Protein AF-A0A1I6QF98-F1 (afdb_monomer_lite)

Structure (mmCIF, N/CA/C/O backbone):
data_AF-A0A1I6QF98-F1
#
_entry.id   AF-A0A1I6QF98-F1
#
loop_
_atom_site.group_PDB
_atom_site.id
_atom_site.type_symbol
_atom_site.label_atom_id
_atom_site.label_alt_id
_atom_site.label_comp_id
_atom_site.label_asym_id
_atom_site.label_entity_id
_atom_site.label_seq_id
_atom_site.pdbx_PDB_ins_code
_atom_site.Cartn_x
_atom_site.Cartn_y
_atom_site.Cartn_z
_atom_site.occupancy
_atom_site.B_iso_or_equiv
_atom_site.auth_seq_id
_atom_site.auth_comp_id
_atom_site.auth_asym_id
_atom_site.auth_atom_id
_atom_site.pdbx_PDB_model_num
ATOM 1 N N . MET A 1 1 ? -6.712 14.641 -6.461 1.00 70.31 1 MET A N 1
ATOM 2 C CA . MET A 1 1 ? -7.612 13.467 -6.552 1.00 70.31 1 MET A CA 1
ATOM 3 C C . MET A 1 1 ? -7.550 12.568 -5.319 1.00 70.31 1 MET A C 1
ATOM 5 O O . MET A 1 1 ? -8.602 12.273 -4.774 1.00 70.31 1 MET A O 1
ATOM 9 N N . MET A 1 2 ? -6.363 12.197 -4.816 1.00 76.69 2 MET A N 1
ATOM 10 C CA . MET A 1 2 ? -6.238 11.305 -3.646 1.00 76.69 2 MET A CA 1
ATOM 11 C C . MET A 1 2 ? -6.930 11.832 -2.375 1.00 76.69 2 MET A C 1
ATOM 13 O O . MET A 1 2 ? -7.629 11.085 -1.707 1.00 76.69 2 MET A O 1
ATOM 17 N N . ILE A 1 3 ? -6.801 13.134 -2.088 1.00 81.69 3 ILE A N 1
ATOM 18 C CA . ILE A 1 3 ? -7.414 13.774 -0.907 1.00 81.69 3 ILE A CA 1
ATOM 19 C C . ILE A 1 3 ? -8.944 13.641 -0.922 1.00 81.69 3 ILE A C 1
ATOM 21 O O . ILE A 1 3 ? -9.543 13.343 0.104 1.00 81.69 3 ILE A O 1
ATOM 25 N N . VAL A 1 4 ? -9.574 13.803 -2.090 1.00 81.44 4 VAL A N 1
ATOM 26 C CA . VAL A 1 4 ? -11.031 13.664 -2.243 1.00 81.44 4 VAL A CA 1
ATOM 27 C C . VAL A 1 4 ? -11.460 12.214 -2.023 1.00 81.44 4 VAL A C 1
ATOM 29 O O . VAL A 1 4 ? -12.410 11.969 -1.289 1.00 81.44 4 VAL A O 1
ATOM 32 N N . ALA A 1 5 ? -10.733 11.250 -2.598 1.00 82.38 5 ALA A N 1
ATOM 33 C CA . ALA A 1 5 ? -11.019 9.828 -2.404 1.00 82.38 5 ALA A CA 1
ATOM 34 C C . ALA A 1 5 ? -10.907 9.418 -0.926 1.00 82.38 5 ALA A C 1
ATOM 36 O O . ALA A 1 5 ? -11.802 8.755 -0.402 1.00 82.38 5 ALA A O 1
ATOM 37 N N . ILE A 1 6 ? -9.849 9.871 -0.244 1.00 85.94 6 ILE A N 1
ATOM 38 C CA . ILE A 1 6 ? -9.647 9.620 1.187 1.00 85.94 6 ILE A CA 1
ATOM 39 C C . ILE A 1 6 ? -10.777 10.255 1.999 1.00 85.94 6 ILE A C 1
ATOM 41 O O . ILE A 1 6 ? -11.354 9.582 2.844 1.00 85.94 6 ILE A O 1
ATOM 45 N N . ALA A 1 7 ? -11.147 11.508 1.718 1.00 85.38 7 ALA A N 1
ATOM 46 C CA . ALA A 1 7 ? -12.217 12.193 2.441 1.00 85.38 7 ALA A CA 1
ATOM 47 C C . ALA A 1 7 ? -13.573 11.478 2.302 1.00 85.38 7 ALA A C 1
ATOM 49 O O . ALA A 1 7 ? -14.261 11.267 3.299 1.00 85.38 7 ALA A O 1
ATOM 50 N N . VAL A 1 8 ? -13.942 11.053 1.088 1.00 85.88 8 VAL A N 1
ATOM 51 C CA . VAL A 1 8 ? -15.206 10.338 0.837 1.00 85.88 8 VAL A CA 1
ATOM 52 C C . VAL A 1 8 ? -15.220 8.974 1.533 1.00 85.88 8 VAL A C 1
ATOM 54 O O . VAL A 1 8 ? -16.200 8.638 2.203 1.00 85.88 8 VAL A O 1
ATOM 57 N N . ALA A 1 9 ? -14.130 8.208 1.426 1.00 84.81 9 ALA A N 1
ATOM 58 C CA . ALA A 1 9 ? -14.010 6.913 2.090 1.00 84.81 9 ALA A CA 1
ATOM 59 C C . ALA A 1 9 ? -14.066 7.052 3.619 1.00 84.81 9 ALA A C 1
ATOM 61 O O . ALA A 1 9 ? -14.778 6.300 4.284 1.00 84.81 9 ALA A O 1
ATOM 62 N N . PHE A 1 10 ? -13.370 8.051 4.166 1.00 87.19 10 PHE A N 1
ATOM 63 C CA . PHE A 1 10 ? -13.304 8.297 5.602 1.00 87.19 10 PHE A CA 1
ATOM 64 C C . PHE A 1 10 ? -14.680 8.635 6.182 1.00 87.19 10 PHE A C 1
ATOM 66 O O . PHE A 1 10 ? -15.104 7.999 7.141 1.00 87.19 10 PHE A O 1
ATOM 73 N N . ILE A 1 11 ? -15.426 9.553 5.558 1.00 85.12 11 ILE A N 1
ATOM 74 C CA . ILE A 1 11 ? -16.768 9.949 6.019 1.00 85.12 11 ILE A CA 1
ATOM 75 C C . ILE A 1 11 ? -17.732 8.754 6.006 1.00 85.12 11 ILE A C 1
ATOM 77 O O . ILE A 1 11 ? -18.481 8.550 6.964 1.00 85.12 11 ILE A O 1
ATOM 81 N N . SER A 1 12 ? -17.707 7.946 4.941 1.00 80.44 12 SER A N 1
ATOM 82 C CA . SER A 1 12 ? -18.586 6.779 4.829 1.00 80.44 12 SER A CA 1
ATOM 83 C C . SER A 1 12 ? -18.245 5.710 5.869 1.00 80.44 12 SER A C 1
ATOM 85 O O . SER A 1 12 ? -19.146 5.172 6.509 1.00 80.44 12 SER A O 1
ATOM 87 N N . PHE A 1 13 ? -16.958 5.425 6.080 1.00 81.31 13 PHE A N 1
ATOM 88 C CA . PHE A 1 13 ? -16.513 4.423 7.049 1.00 81.31 13 PHE A CA 1
ATOM 89 C C . PHE A 1 13 ? -16.790 4.862 8.491 1.00 81.31 13 PHE A C 1
ATOM 91 O O . PHE A 1 13 ? -17.310 4.088 9.290 1.00 81.31 13 PHE A O 1
ATOM 98 N N . GLN A 1 14 ? -16.531 6.129 8.818 1.00 80.81 14 GLN A N 1
ATOM 99 C CA . GLN A 1 14 ? -16.745 6.677 10.157 1.00 80.81 14 GLN A CA 1
ATOM 100 C C . GLN A 1 14 ? -18.231 6.663 10.552 1.00 80.81 14 GLN A C 1
ATOM 102 O O . GLN A 1 14 ? -18.558 6.377 11.704 1.00 80.81 14 GLN A O 1
ATOM 107 N N . LYS A 1 15 ? -19.136 6.894 9.589 1.00 78.50 15 LYS A N 1
ATOM 108 C CA . LYS A 1 15 ? -20.589 6.798 9.792 1.00 78.50 15 LYS A CA 1
ATOM 109 C C . LYS A 1 15 ? -21.048 5.366 10.079 1.00 78.50 15 LYS A C 1
ATOM 111 O O . LYS A 1 15 ? -21.925 5.188 10.913 1.00 78.50 15 LYS A O 1
ATOM 116 N N . VAL A 1 16 ? -20.445 4.368 9.431 1.00 76.62 16 VAL A N 1
ATOM 117 C CA . VAL A 1 16 ? -20.740 2.942 9.665 1.00 76.62 16 VAL A CA 1
ATOM 118 C C . VAL A 1 16 ? -20.165 2.469 11.005 1.00 76.62 16 VAL A C 1
ATOM 120 O O . VAL A 1 16 ? -20.841 1.758 11.735 1.00 76.62 16 VAL A O 1
ATOM 123 N N . VAL A 1 17 ? -18.963 2.919 11.382 1.00 74.12 17 VAL A N 1
ATOM 124 C CA . VAL A 1 17 ? -18.334 2.587 12.677 1.00 74.12 17 VAL A CA 1
ATOM 125 C C . VAL A 1 17 ? -19.116 3.152 13.870 1.00 74.12 17 VAL A C 1
ATOM 127 O O . VAL A 1 17 ? -19.179 2.513 14.914 1.00 74.12 17 VAL A O 1
ATOM 130 N N . HIS A 1 18 ? -19.711 4.344 13.740 1.00 70.75 18 HIS A N 1
ATOM 131 C CA . HIS A 1 18 ? -20.530 4.952 14.802 1.00 70.75 18 HIS A CA 1
ATOM 132 C C . HIS A 1 18 ? -21.953 4.376 14.903 1.00 70.75 18 HIS A C 1
ATOM 134 O O . HIS A 1 18 ? -22.699 4.752 15.809 1.00 70.75 18 HIS A O 1
ATOM 140 N N . GLN A 1 19 ? -22.363 3.491 13.991 1.00 70.56 19 GLN A N 1
ATOM 141 C CA . GLN A 1 19 ? -23.650 2.810 14.087 1.00 70.56 19 GLN A CA 1
ATOM 142 C C . GLN A 1 19 ? -23.531 1.585 14.996 1.00 70.56 19 GLN A C 1
ATOM 144 O O . GLN A 1 19 ? -22.709 0.707 14.766 1.00 70.56 19 GLN A O 1
ATOM 149 N N . ASN A 1 20 ? -24.395 1.511 16.014 1.00 58.28 20 ASN A N 1
ATOM 150 C CA . ASN A 1 20 ? -24.457 0.367 16.934 1.00 58.28 20 ASN A CA 1
ATOM 151 C C . ASN A 1 20 ? -24.843 -0.949 16.225 1.00 58.28 20 ASN A C 1
ATOM 153 O O . ASN A 1 20 ? -24.451 -2.021 16.673 1.00 58.28 20 ASN A O 1
ATOM 157 N N . GLU A 1 21 ? -25.578 -0.863 15.108 1.00 65.19 21 GLU A N 1
ATOM 158 C CA . GLU A 1 21 ? -25.888 -1.984 14.214 1.00 65.19 21 GLU A CA 1
ATOM 159 C C . GLU A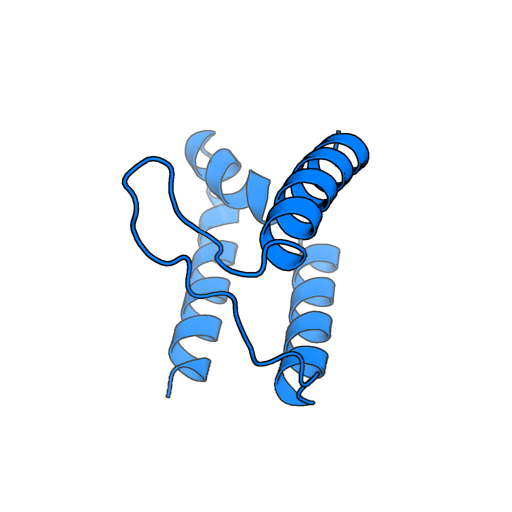 1 21 ? -25.573 -1.587 12.767 1.00 65.19 21 GLU A C 1
ATOM 161 O O . GLU A 1 21 ? -26.423 -1.018 12.074 1.00 65.19 21 GLU A O 1
ATOM 166 N N . PRO A 1 22 ? -24.350 -1.839 12.294 1.00 65.50 22 PRO A N 1
ATOM 167 C CA . PRO A 1 22 ? -23.985 -1.541 10.925 1.00 65.50 22 PRO A CA 1
ATOM 168 C C . PRO A 1 22 ? -24.687 -2.574 10.031 1.00 65.50 22 PR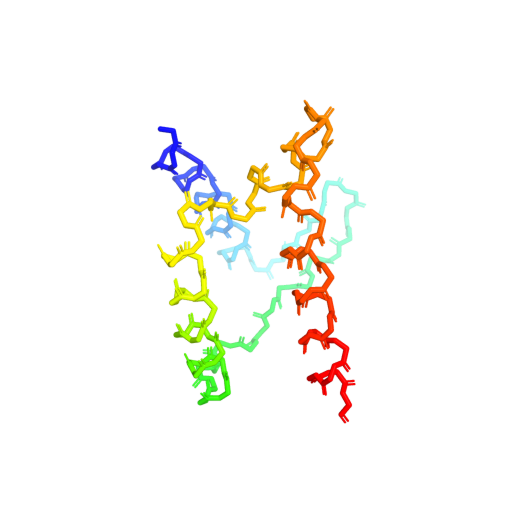O A C 1
ATOM 170 O O . PRO A 1 22 ? -24.357 -3.758 10.038 1.00 65.50 22 PRO A O 1
ATOM 173 N N . LYS A 1 23 ? -25.721 -2.134 9.310 1.00 67.31 23 LYS A N 1
ATOM 174 C CA . LYS A 1 23 ? -26.518 -2.970 8.404 1.00 67.31 23 LYS A CA 1
ATOM 175 C C . LYS A 1 23 ? -26.307 -2.535 6.962 1.00 67.31 23 LYS A C 1
ATOM 177 O O . LYS A 1 23 ? -26.277 -1.340 6.663 1.00 67.31 23 LYS A O 1
ATOM 182 N N . THR A 1 24 ? -26.167 -3.499 6.058 1.00 71.69 24 THR A N 1
ATOM 183 C CA . THR A 1 24 ? -26.202 -3.231 4.618 1.00 71.69 24 THR A CA 1
ATOM 184 C C . THR A 1 24 ? -27.601 -2.750 4.225 1.00 71.69 24 THR A C 1
ATOM 186 O O . THR A 1 24 ? -28.572 -2.941 4.958 1.00 71.69 24 THR A O 1
ATOM 189 N N . LEU A 1 25 ? -27.741 -2.155 3.037 1.00 69.75 25 LEU A N 1
ATOM 190 C CA . LEU A 1 25 ? -29.056 -1.765 2.504 1.00 69.75 25 LEU A CA 1
ATOM 191 C C . LEU A 1 25 ? -30.031 -2.956 2.371 1.00 69.75 25 LEU A C 1
ATOM 193 O O . LEU A 1 25 ? -31.235 -2.739 2.290 1.00 69.75 25 LEU A O 1
ATOM 197 N N . TYR A 1 26 ? -29.515 -4.190 2.383 1.00 74.69 26 TYR A N 1
ATOM 198 C CA . TYR A 1 26 ? -30.280 -5.439 2.347 1.00 74.69 26 TYR A CA 1
ATOM 199 C C . TYR A 1 26 ? -30.549 -6.046 3.737 1.00 74.69 26 TYR A C 1
ATOM 201 O O . TYR A 1 26 ? -31.224 -7.066 3.833 1.00 74.69 26 TYR A O 1
ATOM 209 N N . GLY A 1 27 ? -30.090 -5.403 4.818 1.00 70.50 27 GLY A N 1
ATOM 210 C CA . GLY A 1 27 ? -30.343 -5.824 6.199 1.00 70.50 27 GLY A CA 1
ATOM 211 C C . GLY A 1 27 ? -29.304 -6.778 6.793 1.00 70.50 27 GLY A C 1
ATOM 212 O O . GLY A 1 27 ? -29.443 -7.147 7.960 1.00 70.50 27 GLY A O 1
ATOM 213 N N . ASP A 1 28 ? -28.257 -7.131 6.045 1.00 74.56 28 ASP A N 1
ATOM 214 C CA . ASP A 1 28 ? -27.167 -7.978 6.540 1.00 74.56 28 ASP A CA 1
ATOM 215 C C . ASP A 1 28 ? -26.269 -7.218 7.516 1.00 74.56 28 ASP A C 1
ATOM 217 O O . ASP A 1 28 ? -26.005 -6.026 7.338 1.00 74.56 28 ASP A O 1
ATOM 221 N N . ALA A 1 29 ? -25.768 -7.915 8.536 1.00 71.12 29 ALA A N 1
ATOM 222 C CA . ALA A 1 29 ? -24.787 -7.356 9.454 1.00 71.12 29 ALA A CA 1
ATOM 223 C C . ALA A 1 29 ? -23.464 -7.101 8.718 1.00 71.12 29 ALA A C 1
ATOM 225 O O . ALA A 1 29 ? -22.913 -7.981 8.058 1.00 71.12 29 ALA A O 1
ATOM 226 N N . ILE A 1 30 ? -22.947 -5.884 8.839 1.00 72.62 30 ILE A N 1
ATOM 227 C CA . ILE A 1 30 ? -21.617 -5.528 8.361 1.00 72.62 30 ILE A CA 1
ATOM 228 C C . ILE A 1 30 ? -20.630 -5.971 9.439 1.00 72.62 30 ILE A C 1
ATOM 230 O O . ILE A 1 30 ? -20.580 -5.388 10.522 1.00 72.62 30 ILE A O 1
ATOM 234 N N . ASP A 1 31 ? -19.827 -6.989 9.142 1.00 69.31 31 ASP A N 1
ATOM 235 C CA . ASP A 1 31 ? -18.705 -7.366 9.999 1.00 69.31 31 ASP A CA 1
ATOM 236 C C . ASP A 1 31 ? -17.573 -6.349 9.827 1.00 69.31 31 ASP A C 1
ATOM 238 O O . ASP A 1 31 ? -16.798 -6.389 8.868 1.00 69.31 31 ASP A O 1
ATOM 242 N N . LEU A 1 32 ? -17.489 -5.393 10.755 1.00 69.38 32 LEU A N 1
ATOM 243 C CA . LEU A 1 32 ? -16.340 -4.500 10.808 1.00 69.38 32 LEU A CA 1
ATOM 244 C C . LEU A 1 32 ? -15.122 -5.236 11.378 1.00 69.38 32 LEU A C 1
ATOM 246 O O . LEU A 1 32 ? -15.252 -5.994 12.346 1.00 69.38 32 LEU A O 1
ATOM 250 N N . PRO A 1 33 ? -13.916 -4.977 10.841 1.00 67.50 33 PRO A N 1
ATOM 251 C CA . PRO A 1 33 ? -12.688 -5.520 11.399 1.00 67.50 33 PRO A CA 1
ATOM 252 C C . PRO A 1 33 ? -12.515 -5.028 12.843 1.00 67.50 33 PRO A C 1
ATOM 254 O O . PRO A 1 33 ? -12.268 -3.852 13.095 1.00 67.50 33 PRO A O 1
ATOM 257 N N . LYS A 1 34 ? -12.656 -5.944 13.809 1.00 62.03 34 LYS A N 1
ATOM 258 C CA . LYS A 1 34 ? -12.472 -5.665 15.247 1.00 62.03 34 LYS A CA 1
ATOM 259 C C . LYS A 1 34 ? -10.997 -5.585 15.652 1.00 62.03 34 LYS A C 1
ATOM 261 O O . LYS A 1 34 ? -10.688 -5.106 16.740 1.00 62.03 34 LYS A O 1
ATOM 266 N N . ASN A 1 35 ? -10.094 -6.065 14.795 1.00 60.69 35 ASN A N 1
ATOM 267 C CA . ASN A 1 35 ? -8.663 -6.065 15.059 1.00 60.69 35 ASN A CA 1
ATOM 268 C C . ASN A 1 35 ? -8.020 -4.760 14.568 1.00 60.69 35 ASN A C 1
ATOM 270 O O . ASN A 1 35 ? -7.798 -4.591 13.374 1.00 60.69 35 ASN A O 1
ATOM 274 N N . ASN A 1 36 ? -7.720 -3.856 15.502 1.00 63.78 36 ASN A N 1
ATOM 275 C CA . ASN A 1 36 ? -6.925 -2.643 15.267 1.00 63.78 36 ASN A CA 1
ATOM 276 C C . ASN A 1 36 ? -5.496 -2.768 15.827 1.00 63.78 36 ASN A C 1
ATOM 278 O O . ASN A 1 36 ? -4.812 -1.759 16.005 1.00 63.78 36 ASN A O 1
ATOM 282 N N . ALA A 1 37 ? -5.040 -3.983 16.152 1.00 73.81 37 ALA A N 1
ATOM 283 C CA . ALA A 1 37 ? -3.670 -4.185 16.592 1.00 73.81 37 ALA A CA 1
ATOM 284 C C . ALA A 1 37 ? -2.714 -3.894 15.427 1.00 73.81 37 ALA A C 1
ATOM 286 O O . ALA A 1 37 ? -2.789 -4.511 14.364 1.00 73.81 37 ALA A O 1
ATOM 287 N N . ILE A 1 38 ? -1.828 -2.916 15.618 1.00 75.19 38 ILE A N 1
ATOM 288 C CA . ILE A 1 38 ? -0.722 -2.680 14.694 1.00 75.19 38 ILE A CA 1
ATOM 289 C C . ILE A 1 38 ? 0.317 -3.765 14.969 1.00 75.19 38 ILE A C 1
ATOM 291 O O . ILE A 1 38 ? 1.134 -3.641 15.880 1.00 75.19 38 ILE A O 1
ATOM 295 N N . ASP A 1 39 ? 0.259 -4.844 14.196 1.00 81.81 39 ASP A N 1
ATOM 296 C CA . ASP A 1 39 ? 1.219 -5.936 14.305 1.00 81.81 39 ASP A CA 1
ATOM 297 C C . ASP A 1 39 ? 2.563 -5.546 13.669 1.00 81.81 39 ASP A C 1
ATOM 299 O O . ASP A 1 39 ? 2.616 -4.911 12.611 1.00 81.81 39 ASP A O 1
ATOM 303 N N . SER A 1 40 ? 3.680 -5.973 14.269 1.00 82.44 40 SER A N 1
ATOM 304 C CA . SER A 1 40 ? 5.028 -5.709 13.735 1.00 82.44 40 SER A CA 1
ATOM 305 C C . SER A 1 40 ? 5.203 -6.215 12.297 1.00 82.44 40 SER A C 1
ATOM 307 O O . SER A 1 40 ? 5.891 -5.582 11.498 1.00 82.44 40 SER A O 1
ATOM 309 N N . ASN A 1 41 ? 4.522 -7.310 11.938 1.00 80.94 41 ASN A N 1
ATOM 310 C CA . ASN A 1 41 ? 4.490 -7.839 10.572 1.00 80.94 41 ASN A CA 1
ATOM 311 C C . ASN A 1 41 ? 3.831 -6.860 9.588 1.00 80.94 41 ASN A C 1
ATOM 313 O O . ASN A 1 41 ? 4.325 -6.685 8.474 1.00 80.94 41 ASN A O 1
ATOM 317 N N . LEU A 1 42 ? 2.759 -6.176 10.006 1.00 81.56 42 LEU A N 1
ATOM 318 C CA . LEU A 1 42 ? 2.079 -5.171 9.189 1.00 81.56 42 LEU A CA 1
ATOM 319 C C . LEU A 1 42 ? 2.968 -3.944 8.981 1.00 81.56 42 LEU A C 1
ATOM 321 O O . LEU A 1 42 ? 3.023 -3.406 7.875 1.00 81.56 42 LEU A O 1
ATOM 325 N N . LEU A 1 43 ? 3.692 -3.521 10.020 1.00 85.88 43 LEU A N 1
ATOM 326 C CA . LEU A 1 43 ? 4.608 -2.385 9.940 1.00 85.88 43 LEU A CA 1
ATOM 327 C C . LEU A 1 43 ? 5.765 -2.676 8.973 1.00 85.88 43 LEU A C 1
ATOM 329 O O . LEU A 1 43 ? 6.013 -1.896 8.054 1.00 85.88 43 LEU A O 1
ATOM 333 N N . ILE A 1 44 ? 6.429 -3.822 9.141 1.00 85.25 44 ILE A N 1
ATOM 334 C CA . ILE A 1 44 ? 7.543 -4.249 8.284 1.00 85.25 44 ILE A CA 1
ATOM 335 C C . ILE A 1 44 ? 7.063 -4.430 6.839 1.00 85.25 44 ILE A C 1
ATOM 337 O O . ILE A 1 44 ? 7.682 -3.897 5.916 1.00 85.25 44 ILE A O 1
ATOM 341 N N . GLY A 1 45 ? 5.927 -5.107 6.639 1.00 82.31 45 GLY A N 1
ATOM 342 C CA . GLY A 1 45 ? 5.316 -5.286 5.324 1.00 82.31 45 GLY A CA 1
ATOM 343 C C . GLY A 1 45 ? 4.990 -3.955 4.645 1.00 82.31 45 GLY A C 1
ATOM 344 O O . GLY A 1 45 ? 5.347 -3.760 3.486 1.00 82.31 45 GLY A O 1
ATOM 345 N N . SER A 1 46 ? 4.402 -3.002 5.376 1.00 84.19 46 SER A N 1
ATOM 346 C CA . SER A 1 46 ? 4.052 -1.675 4.846 1.00 84.19 46 SER A CA 1
ATOM 347 C C . SER A 1 46 ? 5.280 -0.868 4.422 1.00 84.19 46 SER A C 1
ATOM 349 O O . SER A 1 46 ? 5.247 -0.199 3.389 1.00 84.19 46 SER A O 1
ATOM 351 N N . VAL A 1 47 ? 6.381 -0.951 5.177 1.00 86.69 47 VAL A N 1
ATOM 352 C CA . VAL A 1 47 ? 7.640 -0.267 4.843 1.00 86.69 47 VAL A CA 1
ATOM 353 C C . VAL A 1 47 ? 8.276 -0.869 3.591 1.00 86.69 47 VAL A C 1
ATOM 355 O O . VAL A 1 47 ? 8.586 -0.132 2.657 1.00 86.69 47 VAL A O 1
ATOM 358 N N . ILE A 1 48 ? 8.429 -2.196 3.533 1.00 84.31 48 ILE A N 1
ATOM 359 C CA . ILE A 1 48 ? 9.010 -2.890 2.369 1.00 84.31 48 ILE A CA 1
ATOM 360 C C . ILE A 1 48 ? 8.178 -2.607 1.114 1.00 84.31 48 ILE A C 1
ATOM 362 O O . ILE A 1 48 ? 8.719 -2.315 0.047 1.00 84.31 48 ILE A O 1
ATOM 366 N N . PHE A 1 49 ? 6.856 -2.636 1.253 1.00 82.00 49 PHE A N 1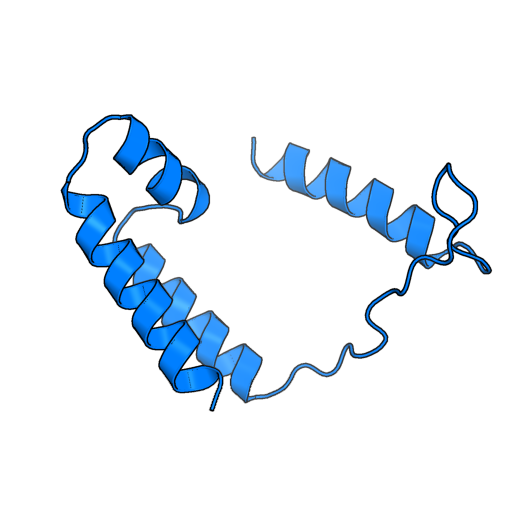
ATOM 367 C CA . PHE A 1 49 ? 5.930 -2.372 0.166 1.00 82.00 49 PHE A CA 1
ATOM 368 C C . PHE A 1 49 ? 5.985 -0.921 -0.324 1.00 82.00 49 PHE A C 1
ATOM 370 O O . PHE A 1 49 ? 6.070 -0.683 -1.530 1.00 82.00 49 PHE A O 1
ATOM 377 N N . GLY A 1 50 ? 6.021 0.047 0.597 1.00 81.25 50 GLY A N 1
ATOM 378 C CA . GLY A 1 50 ? 6.185 1.463 0.270 1.00 81.25 50 GLY A CA 1
ATOM 379 C C . GLY A 1 50 ? 7.511 1.758 -0.435 1.00 81.25 50 GLY A C 1
ATOM 380 O O . GLY A 1 50 ? 7.525 2.486 -1.428 1.00 81.25 50 GLY A O 1
ATOM 381 N N . ILE A 1 51 ? 8.612 1.141 0.012 1.00 84.06 51 ILE A N 1
ATOM 382 C CA . ILE A 1 51 ? 9.924 1.236 -0.649 1.00 84.06 51 ILE A CA 1
ATOM 383 C C . ILE A 1 51 ? 9.849 0.658 -2.068 1.00 84.06 51 ILE A C 1
ATOM 385 O O . ILE A 1 51 ? 10.305 1.301 -3.013 1.00 84.06 51 ILE A O 1
ATOM 389 N N . GLY A 1 52 ? 9.223 -0.511 -2.238 1.00 77.38 52 GLY A N 1
ATOM 390 C CA . GLY A 1 52 ? 9.033 -1.133 -3.549 1.00 77.38 52 GLY A CA 1
ATOM 391 C C . GLY A 1 52 ? 8.280 -0.233 -4.534 1.00 77.38 52 GLY A C 1
ATOM 392 O O . GLY A 1 52 ? 8.688 -0.108 -5.688 1.00 77.38 52 GLY A O 1
ATOM 393 N N . TRP A 1 53 ? 7.225 0.450 -4.085 1.00 75.88 53 TRP A N 1
ATOM 394 C CA . TRP A 1 53 ? 6.475 1.402 -4.915 1.00 75.88 53 TRP A CA 1
ATOM 395 C C . TRP A 1 53 ? 7.254 2.681 -5.213 1.00 75.88 53 TRP A C 1
ATOM 397 O O . TRP A 1 53 ? 7.215 3.170 -6.341 1.00 75.88 53 TRP A O 1
ATOM 407 N N . GLY A 1 54 ? 7.978 3.211 -4.223 1.00 77.38 54 GLY A N 1
ATOM 408 C CA . GLY A 1 54 ? 8.816 4.397 -4.392 1.00 77.38 54 GLY A CA 1
ATOM 409 C C . GLY A 1 54 ? 9.916 4.184 -5.432 1.00 77.38 54 GLY A C 1
ATOM 410 O O . GLY A 1 54 ? 10.133 5.051 -6.273 1.00 77.38 54 GLY A O 1
ATOM 411 N N . ILE A 1 55 ? 10.551 3.006 -5.427 1.00 77.62 55 ILE A N 1
ATOM 412 C CA . ILE A 1 55 ? 11.577 2.630 -6.412 1.00 77.62 55 ILE A CA 1
ATOM 413 C C . ILE A 1 55 ? 10.956 2.381 -7.792 1.00 77.62 55 ILE A C 1
ATOM 415 O O . ILE A 1 55 ? 11.524 2.793 -8.800 1.00 77.62 55 ILE A O 1
ATOM 419 N N . ALA A 1 56 ? 9.790 1.731 -7.854 1.00 73.88 56 ALA A N 1
ATOM 420 C CA . ALA A 1 56 ? 9.109 1.460 -9.119 1.00 73.88 56 ALA A CA 1
ATOM 421 C C . ALA A 1 56 ? 8.561 2.731 -9.795 1.00 73.88 56 ALA A C 1
ATOM 423 O O . ALA A 1 56 ? 8.289 2.706 -10.993 1.00 73.88 56 ALA A O 1
ATOM 424 N N . GLY A 1 57 ? 8.362 3.824 -9.046 1.00 69.12 57 GLY A N 1
ATOM 425 C CA . GLY A 1 57 ? 7.787 5.072 -9.559 1.00 69.12 57 GLY A CA 1
ATOM 426 C C . GLY A 1 57 ? 6.324 4.938 -10.002 1.00 69.12 57 GLY A C 1
ATOM 427 O O . GLY A 1 57 ? 5.797 5.819 -10.680 1.00 69.12 57 GLY A O 1
ATOM 428 N N . ILE A 1 58 ? 5.665 3.834 -9.637 1.00 66.06 58 ILE A N 1
ATOM 429 C CA . ILE A 1 58 ? 4.309 3.476 -10.054 1.00 66.06 58 ILE A CA 1
ATOM 430 C C . ILE A 1 58 ? 3.447 3.307 -8.805 1.00 66.06 58 ILE A C 1
ATOM 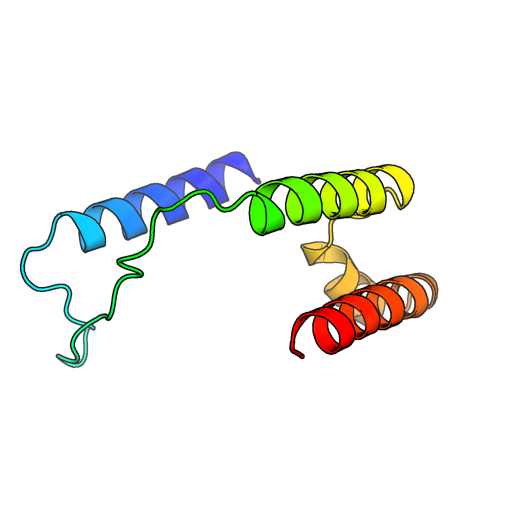432 O O . ILE A 1 58 ? 3.781 2.574 -7.877 1.00 66.06 58 ILE A O 1
ATOM 436 N N . CYS A 1 59 ? 2.295 3.971 -8.801 1.00 67.38 59 CYS A N 1
ATOM 437 C CA . CYS A 1 59 ? 1.240 3.697 -7.835 1.00 67.38 59 CYS A CA 1
ATOM 438 C C . CYS A 1 59 ? 0.610 2.331 -8.181 1.00 67.38 59 CYS A C 1
ATOM 440 O O . CYS A 1 59 ? 0.332 2.035 -9.342 1.00 67.38 59 CYS A O 1
ATOM 442 N N . SER A 1 60 ? 0.387 1.467 -7.198 1.00 60.78 60 SER A N 1
ATOM 443 C CA . SER A 1 60 ? -0.166 0.119 -7.426 1.00 60.78 60 SER A CA 1
ATOM 444 C C . SER A 1 60 ? -1.578 0.091 -7.996 1.00 60.78 60 SER A C 1
ATOM 446 O O . SER A 1 60 ? -1.950 -0.864 -8.666 1.00 60.78 60 SER A O 1
ATOM 448 N N . ALA A 1 61 ? -2.375 1.130 -7.749 1.00 60.81 61 ALA A N 1
ATOM 449 C CA . ALA A 1 61 ? -3.709 1.241 -8.321 1.00 60.81 61 ALA A CA 1
ATOM 450 C C . ALA A 1 61 ? -3.661 1.430 -9.854 1.00 60.81 61 ALA A C 1
ATOM 452 O O . ALA A 1 61 ? -4.360 0.704 -10.561 1.00 60.81 61 ALA A O 1
ATOM 453 N N . PRO A 1 62 ? -2.821 2.330 -10.409 1.00 56.50 62 PRO A N 1
ATOM 454 C CA . PRO A 1 62 ? -2.613 2.408 -11.838 1.00 56.50 62 PRO A CA 1
ATOM 455 C C . PRO A 1 62 ? -1.763 1.275 -12.415 1.00 56.50 62 PRO A C 1
ATOM 457 O O . PRO A 1 62 ? -1.857 1.064 -13.610 1.00 56.50 62 PRO A O 1
ATOM 460 N N . SER A 1 63 ? -0.980 0.494 -11.658 1.00 60.34 63 SER A N 1
ATOM 461 C CA . SER A 1 63 ? -0.230 -0.624 -12.271 1.00 60.34 63 SER A CA 1
ATOM 462 C C . SER A 1 63 ? -1.156 -1.644 -12.953 1.00 60.34 63 SER A C 1
ATOM 464 O O . SER A 1 63 ? -0.846 -2.111 -14.047 1.00 60.34 63 SER A O 1
ATOM 466 N N . LEU A 1 64 ? -2.335 -1.903 -12.374 1.00 61.84 64 LEU A N 1
ATOM 467 C CA . LEU A 1 64 ? -3.363 -2.757 -12.976 1.00 61.84 64 LEU A CA 1
ATOM 468 C C . LEU A 1 64 ? -3.945 -2.139 -14.259 1.00 61.84 64 LEU A C 1
ATOM 470 O O . LEU A 1 64 ? -4.144 -2.835 -15.252 1.00 61.84 64 LEU A O 1
ATOM 474 N N . THR A 1 65 ? -4.178 -0.823 -14.269 1.00 64.06 65 THR A N 1
ATOM 475 C CA . THR A 1 65 ? -4.698 -0.123 -15.453 1.00 64.06 65 THR A CA 1
ATOM 476 C C . THR A 1 65 ? -3.623 0.119 -16.518 1.00 64.06 65 THR A C 1
ATOM 478 O O . THR A 1 65 ? -3.952 0.125 -17.701 1.00 64.06 65 THR A O 1
ATOM 481 N N . LEU A 1 66 ? -2.340 0.227 -16.151 1.00 62.47 66 LEU A N 1
ATOM 482 C CA . LEU A 1 66 ? -1.200 0.297 -17.075 1.00 62.47 66 LEU A CA 1
ATOM 483 C C . LEU A 1 66 ? -1.034 -1.004 -17.869 1.00 62.47 66 LEU A C 1
ATOM 485 O O . LEU A 1 66 ? -0.666 -0.951 -19.042 1.00 62.47 66 LEU A O 1
ATOM 489 N N . ILE A 1 67 ? -1.357 -2.157 -17.274 1.00 61.91 67 ILE A N 1
ATOM 490 C CA . ILE A 1 67 ? -1.434 -3.427 -18.012 1.00 61.91 67 ILE A CA 1
ATOM 491 C C . ILE A 1 67 ? -2.552 -3.370 -19.050 1.00 61.91 67 ILE A C 1
ATOM 493 O O . ILE A 1 67 ? -2.322 -3.745 -20.197 1.00 61.91 67 ILE A O 1
ATOM 497 N N . CYS A 1 68 ? -3.729 -2.836 -18.697 1.00 62.25 68 CYS A N 1
ATOM 498 C CA . CYS A 1 68 ? -4.807 -2.613 -19.668 1.00 62.25 68 CYS A CA 1
ATOM 499 C C . CYS A 1 68 ? -4.420 -1.617 -20.777 1.00 62.25 68 CYS A C 1
ATOM 501 O O . CYS A 1 68 ? -4.943 -1.711 -21.882 1.00 62.25 68 CYS A O 1
ATOM 503 N N . LEU A 1 69 ? -3.489 -0.697 -20.505 1.00 64.69 69 LEU A N 1
ATOM 504 C CA . LEU A 1 69 ? -2.923 0.249 -21.475 1.00 64.69 69 LEU A CA 1
ATOM 505 C C . LEU A 1 69 ? -1.758 -0.337 -22.306 1.00 64.69 69 LEU A C 1
ATOM 507 O O . LEU A 1 69 ? -1.211 0.368 -23.151 1.00 64.69 69 LEU A O 1
ATOM 511 N N . GLY A 1 70 ? -1.375 -1.605 -22.100 1.00 65.56 70 GLY A N 1
ATOM 512 C CA . GLY A 1 70 ? -0.357 -2.302 -22.900 1.00 65.56 70 GLY A CA 1
ATOM 5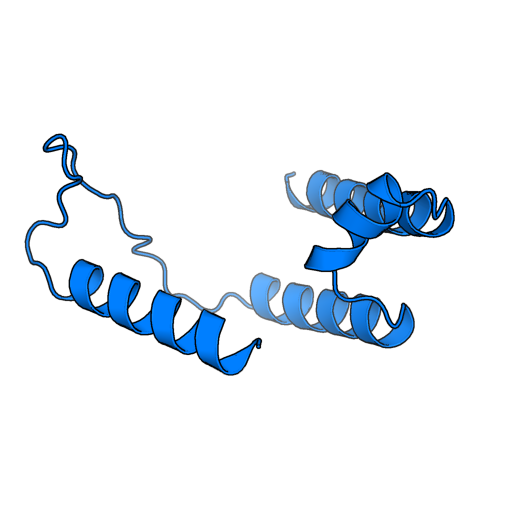13 C C . GLY A 1 70 ? 1.089 -2.166 -22.406 1.00 65.56 70 GLY A C 1
ATOM 514 O O . GLY A 1 70 ? 2.017 -2.571 -23.107 1.00 65.56 70 GLY A O 1
ATOM 515 N N . TYR A 1 71 ? 1.319 -1.633 -21.202 1.00 66.75 71 TYR A N 1
ATOM 516 C CA . TYR A 1 71 ? 2.662 -1.541 -20.621 1.00 66.75 71 TYR A CA 1
ATOM 517 C C . TYR A 1 71 ? 3.079 -2.868 -19.966 1.00 66.75 71 TYR A C 1
ATOM 519 O O . TYR A 1 71 ? 2.807 -3.126 -18.793 1.00 66.75 71 TYR A O 1
ATOM 527 N N . TYR A 1 72 ? 3.819 -3.694 -20.713 1.00 64.62 72 TYR A N 1
ATOM 528 C CA . TYR A 1 72 ? 4.344 -4.998 -20.268 1.00 64.62 72 TYR A CA 1
ATOM 529 C C . TYR A 1 72 ? 5.218 -4.943 -19.002 1.00 64.62 72 TYR A C 1
ATOM 531 O O . TYR A 1 72 ? 5.366 -5.945 -18.305 1.00 64.62 72 TYR A O 1
ATOM 539 N N . GLN A 1 73 ? 5.778 -3.779 -18.663 1.00 64.19 73 GLN A N 1
ATOM 540 C CA . GLN A 1 73 ? 6.623 -3.603 -17.480 1.00 64.19 73 GLN A CA 1
ATOM 541 C C . GLN A 1 73 ? 5.850 -3.786 -16.161 1.00 64.19 73 GLN A C 1
ATOM 543 O O . GLN A 1 73 ? 6.423 -4.221 -15.163 1.00 64.19 73 GLN A O 1
ATOM 548 N N . ALA A 1 74 ? 4.535 -3.545 -16.165 1.00 65.38 74 ALA A N 1
ATOM 549 C CA . ALA A 1 74 ? 3.684 -3.744 -14.996 1.00 65.38 74 ALA A CA 1
ATOM 550 C C . ALA A 1 74 ? 3.440 -5.233 -14.667 1.00 65.38 74 ALA A C 1
ATOM 552 O O . ALA A 1 74 ? 3.166 -5.564 -13.515 1.00 65.38 74 ALA A O 1
ATOM 553 N N . ILE A 1 75 ? 3.622 -6.149 -15.628 1.00 68.69 75 ILE A N 1
ATOM 554 C CA . ILE A 1 75 ? 3.466 -7.598 -15.406 1.00 68.69 75 ILE A CA 1
ATOM 555 C C . ILE A 1 75 ? 4.518 -8.117 -14.415 1.00 68.69 75 ILE A C 1
ATOM 557 O O . ILE A 1 75 ? 4.175 -8.850 -13.488 1.00 68.69 75 ILE A O 1
ATOM 561 N N . TYR A 1 76 ? 5.780 -7.690 -14.550 1.00 71.94 76 TYR A N 1
ATOM 562 C CA . TYR A 1 76 ? 6.857 -8.078 -13.628 1.00 71.94 76 TYR A CA 1
ATOM 563 C C . TYR A 1 76 ? 6.562 -7.649 -12.188 1.00 71.94 76 TYR A C 1
ATOM 565 O O . TYR A 1 76 ? 6.783 -8.411 -11.247 1.00 71.94 76 TYR A O 1
ATOM 573 N N . PHE A 1 77 ? 6.009 -6.446 -12.025 1.00 72.81 77 PHE A N 1
ATOM 574 C CA . PHE A 1 77 ? 5.635 -5.910 -10.724 1.00 72.81 77 PHE A CA 1
ATOM 575 C C . PHE A 1 77 ? 4.488 -6.707 -10.083 1.00 72.81 77 PHE A C 1
ATOM 577 O O . PHE A 1 77 ? 4.556 -7.058 -8.905 1.00 72.81 77 PHE A O 1
ATOM 584 N N . ILE A 1 78 ? 3.456 -7.050 -10.859 1.00 74.31 78 ILE A N 1
ATOM 585 C CA . ILE A 1 78 ? 2.323 -7.838 -10.358 1.00 74.31 78 ILE A CA 1
ATOM 586 C C . ILE A 1 78 ? 2.741 -9.251 -9.963 1.00 74.31 78 ILE A C 1
ATOM 588 O O . ILE A 1 78 ? 2.325 -9.722 -8.907 1.00 74.31 78 ILE A O 1
ATOM 592 N N . ILE A 1 79 ? 3.572 -9.921 -10.765 1.00 78.62 79 ILE A N 1
ATOM 593 C CA . ILE A 1 79 ? 4.052 -11.273 -10.445 1.00 78.62 79 ILE A CA 1
ATOM 594 C C . ILE A 1 79 ? 4.841 -11.258 -9.132 1.00 78.62 79 ILE A C 1
ATOM 596 O O . ILE A 1 79 ? 4.594 -12.096 -8.268 1.00 78.62 79 ILE A O 1
ATOM 600 N N . ALA A 1 80 ? 5.730 -10.278 -8.939 1.00 76.06 80 ALA A N 1
ATOM 601 C CA . ALA A 1 80 ? 6.467 -10.119 -7.687 1.00 76.06 80 ALA A CA 1
ATOM 602 C C . ALA A 1 80 ? 5.536 -9.832 -6.492 1.00 76.06 80 ALA A C 1
ATOM 604 O O . ALA A 1 80 ? 5.717 -10.403 -5.415 1.00 76.06 80 ALA A O 1
ATOM 605 N N . MET A 1 81 ? 4.501 -9.005 -6.685 1.00 76.75 81 MET A N 1
ATOM 606 C CA . MET A 1 81 ? 3.500 -8.705 -5.657 1.00 76.75 81 MET A CA 1
ATOM 607 C C . MET A 1 81 ? 2.701 -9.952 -5.248 1.00 76.75 81 MET A C 1
ATOM 609 O O . MET A 1 81 ? 2.551 -10.226 -4.057 1.00 76.75 81 MET A O 1
ATOM 613 N N . PHE A 1 82 ? 2.219 -10.735 -6.219 1.00 78.62 82 PHE A N 1
ATOM 614 C CA . PHE A 1 82 ? 1.497 -11.983 -5.954 1.00 78.62 82 PHE A CA 1
ATOM 615 C C . PHE A 1 82 ? 2.393 -13.052 -5.330 1.00 78.62 82 PHE A C 1
ATOM 617 O O . PHE A 1 82 ? 1.939 -13.767 -4.440 1.00 78.62 82 PHE A O 1
ATOM 624 N N . ALA A 1 83 ? 3.657 -13.144 -5.747 1.00 80.00 83 ALA A N 1
ATOM 625 C CA . ALA A 1 83 ? 4.623 -14.050 -5.136 1.00 80.00 83 ALA A CA 1
ATOM 626 C C . ALA A 1 83 ? 4.826 -13.725 -3.648 1.00 80.00 83 ALA A C 1
ATOM 628 O O . ALA A 1 83 ? 4.756 -14.626 -2.815 1.00 80.00 83 ALA A O 1
ATOM 629 N N . GLY A 1 84 ? 4.981 -12.442 -3.298 1.00 73.62 84 GLY A N 1
ATOM 630 C CA . GLY A 1 84 ? 5.060 -12.004 -1.902 1.00 73.62 84 GLY A CA 1
ATOM 631 C C . GLY A 1 84 ? 3.796 -12.333 -1.103 1.00 73.62 84 GLY A C 1
ATOM 632 O O . GLY A 1 84 ? 3.888 -12.827 0.020 1.00 73.62 84 GLY A O 1
ATOM 633 N N . LEU A 1 85 ? 2.616 -12.138 -1.701 1.00 76.69 85 LEU A N 1
ATOM 634 C CA . LEU A 1 85 ? 1.337 -12.459 -1.063 1.00 76.69 85 LEU A CA 1
ATOM 635 C C . LEU A 1 85 ? 1.179 -13.966 -0.807 1.00 76.69 85 LEU A C 1
ATOM 637 O O . LEU A 1 85 ? 0.709 -14.362 0.253 1.00 76.69 85 LEU A O 1
ATOM 641 N N . LEU A 1 86 ? 1.573 -14.810 -1.765 1.00 75.75 86 LEU A N 1
ATOM 642 C CA . LEU A 1 86 ? 1.499 -16.269 -1.648 1.00 75.75 86 LEU A CA 1
ATOM 643 C C . LEU A 1 86 ? 2.461 -16.811 -0.591 1.00 75.75 86 LEU A C 1
ATOM 645 O O . LEU A 1 86 ? 2.073 -17.687 0.174 1.00 75.75 86 LEU A O 1
ATOM 649 N N . ILE A 1 87 ? 3.679 -16.269 -0.530 1.00 76.38 87 ILE A N 1
ATOM 650 C CA . ILE A 1 87 ? 4.694 -16.657 0.458 1.00 76.38 87 ILE A CA 1
ATOM 651 C C . ILE A 1 87 ? 4.261 -16.265 1.874 1.00 76.38 87 ILE A C 1
ATOM 653 O O . ILE A 1 87 ? 4.510 -17.013 2.810 1.00 76.38 87 ILE A O 1
ATOM 657 N N . HIS A 1 88 ? 3.593 -15.121 2.040 1.00 67.31 88 HIS A N 1
ATOM 658 C CA . HIS A 1 88 ? 3.141 -14.655 3.355 1.00 67.31 88 HIS A CA 1
ATOM 659 C C . HIS A 1 88 ? 1.805 -15.267 3.811 1.00 67.31 88 HIS A C 1
ATOM 661 O O . HIS A 1 88 ? 1.414 -15.096 4.961 1.00 67.31 88 HIS A O 1
ATOM 667 N N . ARG A 1 89 ? 1.079 -15.961 2.923 1.00 61.16 89 ARG A N 1
ATOM 668 C CA . ARG A 1 89 ? -0.196 -16.633 3.239 1.00 61.16 89 ARG A CA 1
ATOM 669 C C . ARG A 1 89 ? -0.005 -18.071 3.757 1.00 61.16 89 ARG A C 1
ATOM 671 O O . ARG A 1 89 ? -0.984 -18.818 3.796 1.00 61.16 89 ARG A O 1
ATOM 678 N N . GLN A 1 90 ? 1.224 -18.462 4.100 1.00 48.91 90 GLN A N 1
ATOM 679 C CA . GLN A 1 90 ? 1.578 -19.757 4.688 1.00 48.91 90 GLN A CA 1
ATOM 680 C C . GLN A 1 90 ? 1.934 -19.592 6.166 1.00 48.91 90 GLN A C 1
ATOM 682 O O . GLN A 1 90 ? 1.543 -20.488 6.944 1.00 48.91 90 GLN A O 1
#

Radius of gyration: 17.33 Å; chains: 1; bounding box: 42×34×40 Å

InterPro domains:
  IPR046513 Protein of unknown function DUF6691 [PF20398] (2-88)

pLDDT: mean 73.22, std 8.47, range [48.91, 87.19]

Organism: NCBI:txid1435036

Secondary structure (DSSP, 8-state):
-HHHHHHHHHHHHHHHHT-SS-B-TTS-B----------HHHHHHHHHHHHHHHHHT--HHHHHHHHHTT-THHHHHHHHHHH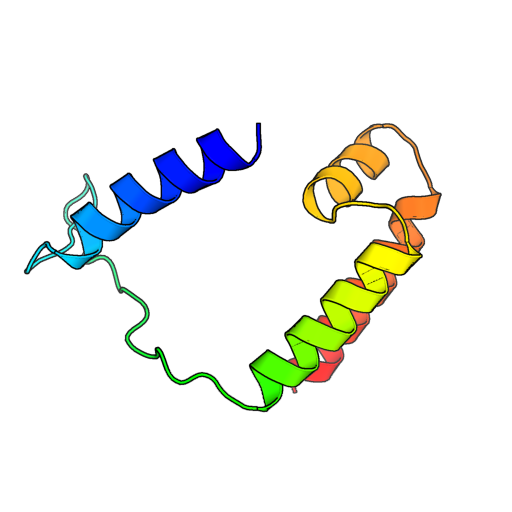HHHHHT-

Foldseek 3Di:
DVVVVCVVVVVVVVVQVPDPFNADPVGDGDDDPPDPDPDPCNVVVVVVVVVLCVVVVDDPVCLVVVVVVVPPVSVVVVVVVVVVVVVVVD

Sequence (90 aa):
MMIVAIAVAFISFQKVVHQNEPKTLYGDAIDLPKNNAIDSNLLIGSVIFGIGWGIAGICSAPSLTLICLGYYQAIYFIIAMFAGLLIHRQ